Protein AF-A0A4Y8C724-F1 (afdb_monomer_lite)

Structure (mmCIF, N/CA/C/O backbone):
data_AF-A0A4Y8C724-F1
#
_entry.id   AF-A0A4Y8C724-F1
#
loop_
_atom_site.group_PDB
_atom_site.id
_atom_site.type_symbol
_atom_site.label_atom_id
_atom_site.label_alt_id
_atom_site.label_comp_id
_atom_site.label_asym_id
_atom_site.label_entity_id
_atom_site.label_seq_id
_atom_site.pdbx_PDB_ins_code
_atom_site.Cartn_x
_atom_site.Cartn_y
_atom_site.Cartn_z
_atom_site.occupancy
_atom_site.B_iso_or_equiv
_atom_site.auth_seq_id
_atom_site.auth_comp_id
_atom_site.auth_asym_id
_atom_site.auth_atom_id
_atom_site.pdbx_PDB_model_num
ATOM 1 N N . ARG A 1 1 ? 2.438 8.651 4.062 1.00 93.44 1 ARG A N 1
ATOM 2 C CA . ARG A 1 1 ? 2.355 7.353 3.343 1.00 93.44 1 ARG A CA 1
ATOM 3 C C . ARG A 1 1 ? 2.457 7.494 1.818 1.00 93.44 1 ARG A C 1
ATOM 5 O O . ARG A 1 1 ? 3.337 6.867 1.250 1.00 93.44 1 ARG A O 1
ATOM 12 N N . ILE A 1 2 ? 1.661 8.344 1.149 1.00 95.50 2 ILE A N 1
ATOM 13 C CA . ILE A 1 2 ? 1.695 8.498 -0.328 1.00 95.50 2 ILE A CA 1
ATOM 14 C C . ILE A 1 2 ? 3.076 8.881 -0.882 1.00 95.50 2 ILE A C 1
ATOM 16 O O . ILE A 1 2 ? 3.570 8.222 -1.792 1.00 95.50 2 ILE A O 1
ATOM 20 N N . LEU A 1 3 ? 3.741 9.887 -0.302 1.00 95.81 3 LEU A N 1
ATOM 21 C CA . LEU A 1 3 ? 5.096 10.266 -0.725 1.00 95.81 3 LEU A CA 1
ATOM 22 C C . LEU A 1 3 ? 6.073 9.080 -0.645 1.00 95.81 3 LEU A C 1
ATOM 24 O O . LEU A 1 3 ? 6.875 8.866 -1.549 1.00 95.81 3 LEU A O 1
ATOM 28 N N . PHE A 1 4 ? 5.948 8.259 0.399 1.00 95.06 4 PHE A N 1
ATOM 29 C CA . PHE A 1 4 ? 6.757 7.056 0.570 1.00 95.06 4 PHE A CA 1
ATOM 30 C C . PHE A 1 4 ? 6.454 5.997 -0.500 1.00 95.06 4 PHE A C 1
ATOM 32 O O . PHE A 1 4 ? 7.384 5.416 -1.055 1.00 95.06 4 PHE A O 1
ATOM 39 N N . LEU A 1 5 ? 5.179 5.800 -0.868 1.00 95.50 5 LEU A N 1
ATOM 40 C CA . LEU A 1 5 ? 4.820 4.946 -2.008 1.00 95.50 5 LEU A CA 1
ATOM 41 C C . LEU A 1 5 ? 5.498 5.416 -3.294 1.00 95.50 5 LEU A C 1
ATOM 43 O O . LEU A 1 5 ? 6.018 4.594 -4.044 1.00 95.50 5 LEU A O 1
ATOM 47 N N . LYS A 1 6 ? 5.537 6.732 -3.536 1.00 96.25 6 LYS A N 1
ATOM 48 C CA . LYS A 1 6 ? 6.164 7.282 -4.741 1.00 96.25 6 LYS A CA 1
ATOM 49 C C . LYS A 1 6 ? 7.675 7.051 -4.775 1.00 96.25 6 LYS A C 1
ATOM 51 O O . LYS A 1 6 ? 8.225 6.784 -5.846 1.00 96.25 6 LYS A O 1
ATOM 56 N N . LEU A 1 7 ? 8.332 7.099 -3.615 1.00 95.25 7 LEU A N 1
ATOM 57 C CA . LEU A 1 7 ? 9.746 6.747 -3.476 1.00 95.25 7 LEU A CA 1
ATOM 58 C C . LEU A 1 7 ? 9.979 5.251 -3.740 1.00 95.25 7 LEU A C 1
ATOM 60 O O . LEU A 1 7 ? 10.882 4.912 -4.505 1.00 95.25 7 LEU A O 1
ATOM 64 N N . ILE A 1 8 ? 9.145 4.361 -3.184 1.00 94.56 8 ILE A N 1
ATOM 65 C CA . ILE A 1 8 ? 9.220 2.914 -3.459 1.00 94.56 8 ILE A CA 1
ATOM 66 C C . ILE A 1 8 ? 9.030 2.633 -4.947 1.00 94.56 8 ILE A C 1
ATOM 68 O O . ILE A 1 8 ? 9.836 1.920 -5.534 1.00 94.56 8 ILE A O 1
ATOM 72 N N . GLU A 1 9 ? 7.986 3.192 -5.559 1.00 96.69 9 GLU A N 1
ATOM 73 C CA . GLU A 1 9 ? 7.699 3.014 -6.982 1.00 96.69 9 GLU A CA 1
ATOM 74 C C . GLU A 1 9 ? 8.889 3.442 -7.843 1.00 96.69 9 GLU A C 1
ATOM 76 O O . GLU A 1 9 ? 9.335 2.688 -8.705 1.00 96.69 9 GLU A O 1
ATOM 81 N N . SER A 1 10 ? 9.432 4.633 -7.578 1.00 96.62 10 SER A N 1
ATOM 82 C CA . SER A 1 10 ? 10.583 5.161 -8.316 1.00 96.62 10 SER A CA 1
ATOM 83 C C . SER A 1 10 ? 11.795 4.238 -8.204 1.00 96.62 10 SER A C 1
ATOM 85 O O . SER A 1 10 ? 12.458 3.971 -9.204 1.00 96.62 10 SER A O 1
ATOM 87 N N . ASN A 1 11 ? 12.061 3.705 -7.009 1.00 95.31 11 ASN A N 1
ATOM 88 C CA . ASN A 1 11 ? 13.153 2.764 -6.793 1.00 95.31 11 ASN A CA 1
ATOM 89 C C . ASN A 1 11 ? 12.898 1.418 -7.488 1.00 95.31 11 ASN A C 1
ATOM 91 O O . ASN A 1 11 ? 13.791 0.923 -8.168 1.00 95.31 11 ASN A O 1
ATOM 95 N N . LEU A 1 12 ? 11.693 0.849 -7.382 1.00 95.44 12 LEU A N 1
ATOM 96 C CA . LEU A 1 12 ? 11.328 -0.410 -8.044 1.00 95.44 12 LEU A CA 1
ATOM 97 C C . LEU A 1 12 ? 11.514 -0.323 -9.557 1.00 95.44 12 LEU A C 1
ATOM 99 O O . LEU A 1 12 ? 12.157 -1.189 -10.141 1.00 95.44 12 LEU A O 1
ATOM 103 N N . VAL A 1 13 ? 10.998 0.735 -10.179 1.00 96.81 13 VAL A N 1
ATOM 104 C CA . VAL A 1 13 ? 11.151 0.945 -11.622 1.00 96.81 13 VAL A CA 1
ATOM 105 C C . VAL A 1 13 ? 12.626 1.115 -11.982 1.00 96.81 13 VAL A C 1
ATOM 107 O O . VAL A 1 13 ? 13.092 0.489 -12.925 1.00 96.81 13 VAL A O 1
ATOM 110 N N . ARG A 1 14 ? 13.380 1.918 -11.218 1.00 96.94 14 ARG A N 1
ATOM 111 C CA . ARG A 1 14 ? 14.794 2.198 -11.512 1.00 96.94 14 ARG A CA 1
ATOM 112 C C . ARG A 1 14 ? 15.688 0.964 -11.396 1.00 96.94 14 ARG A C 1
ATOM 114 O O . ARG A 1 14 ? 16.567 0.787 -12.226 1.00 96.94 14 ARG A O 1
ATOM 121 N N . PHE A 1 15 ? 15.506 0.143 -10.364 1.00 96.00 15 PHE A N 1
ATOM 122 C CA . PHE A 1 15 ? 16.379 -1.011 -10.116 1.00 96.00 15 PHE A CA 1
ATOM 123 C C . PHE A 1 15 ? 16.095 -2.208 -11.025 1.00 96.00 15 PHE A C 1
ATOM 125 O O . PHE A 1 15 ? 16.990 -3.021 -11.226 1.00 96.00 15 PHE A O 1
ATOM 132 N N . ASN A 1 16 ? 14.879 -2.321 -11.562 1.00 94.94 16 ASN A N 1
ATOM 133 C CA . ASN A 1 16 ? 14.490 -3.432 -12.436 1.00 94.94 16 ASN A CA 1
ATOM 134 C C . ASN A 1 16 ? 14.390 -3.028 -13.916 1.00 94.94 16 ASN A C 1
ATOM 136 O O . ASN A 1 16 ? 14.086 -3.878 -14.744 1.00 94.94 16 ASN A O 1
ATOM 140 N N . ASP A 1 17 ? 14.588 -1.742 -14.229 1.00 96.31 17 ASP A N 1
ATOM 141 C CA . ASP A 1 17 ? 14.363 -1.139 -15.553 1.00 96.31 17 ASP A CA 1
ATOM 142 C C . ASP A 1 17 ? 12.998 -1.505 -16.178 1.00 96.31 17 ASP A C 1
ATOM 144 O O . ASP A 1 17 ? 12.838 -1.636 -17.389 1.00 96.31 17 ASP A O 1
ATOM 148 N N . ASP A 1 18 ? 11.975 -1.676 -15.332 1.00 95.44 18 ASP A N 1
ATOM 149 C CA . ASP A 1 18 ? 10.642 -2.117 -15.745 1.00 95.44 18 ASP A CA 1
ATOM 150 C C . ASP A 1 18 ? 9.570 -1.104 -15.334 1.00 95.44 18 ASP A C 1
ATOM 152 O O . ASP A 1 18 ? 9.221 -0.933 -14.161 1.00 95.44 18 ASP A O 1
ATOM 156 N N . LYS A 1 19 ? 8.992 -0.435 -16.337 1.00 94.19 19 LYS A N 1
ATOM 157 C CA . LYS A 1 19 ? 7.911 0.542 -16.146 1.00 94.19 19 LYS A CA 1
ATOM 158 C C . LYS A 1 19 ? 6.597 -0.100 -15.694 1.00 94.19 19 LYS A C 1
ATOM 160 O O . LYS A 1 19 ? 5.758 0.621 -15.154 1.00 94.19 19 LYS A O 1
ATOM 165 N N . ASN A 1 20 ? 6.408 -1.408 -15.877 1.00 92.25 20 ASN A N 1
ATOM 166 C CA . ASN A 1 20 ? 5.205 -2.121 -15.438 1.00 92.25 20 ASN A CA 1
ATOM 167 C C . ASN A 1 20 ? 5.117 -2.246 -13.911 1.00 92.25 20 ASN A C 1
ATOM 169 O O . ASN A 1 20 ? 4.036 -2.492 -13.380 1.00 92.25 20 ASN A O 1
ATOM 173 N N . LEU A 1 21 ? 6.222 -2.004 -13.195 1.00 94.19 21 LEU A N 1
ATOM 174 C CA . LEU A 1 21 ? 6.254 -1.950 -11.732 1.00 94.19 21 LEU A CA 1
ATOM 175 C C . LEU A 1 21 ? 5.653 -0.661 -11.154 1.00 94.19 21 LEU A C 1
ATOM 177 O O . LEU A 1 21 ? 5.545 -0.538 -9.933 1.00 94.19 21 LEU A O 1
ATOM 181 N N . LYS A 1 22 ? 5.231 0.290 -12.003 1.00 95.88 22 LYS A N 1
ATOM 182 C CA . LYS A 1 22 ? 4.424 1.436 -11.572 1.00 95.88 22 LYS A CA 1
ATOM 183 C C . LYS A 1 22 ? 3.080 0.958 -11.032 1.00 95.88 22 LYS A C 1
ATOM 185 O O . LYS A 1 22 ? 2.247 0.434 -11.770 1.00 95.88 22 LYS A O 1
ATOM 190 N N . PHE A 1 23 ? 2.855 1.185 -9.747 1.00 95.75 23 PHE A N 1
ATOM 191 C CA . PHE A 1 23 ? 1.689 0.690 -9.019 1.00 95.75 23 PHE A CA 1
ATOM 192 C C . PHE A 1 23 ? 0.837 1.805 -8.411 1.00 95.75 23 PHE A C 1
ATOM 194 O O . PHE A 1 23 ? -0.324 1.572 -8.096 1.00 95.75 23 PHE A O 1
ATOM 201 N N . LEU A 1 24 ? 1.373 3.019 -8.270 1.00 96.19 24 LEU A N 1
ATOM 202 C CA . LEU A 1 24 ? 0.662 4.173 -7.730 1.00 96.19 24 LEU A CA 1
ATOM 203 C C . LEU A 1 24 ? -0.094 4.891 -8.855 1.00 96.19 24 LEU A C 1
ATOM 205 O O . LEU A 1 24 ? 0.305 5.954 -9.329 1.00 96.19 24 LEU A O 1
ATOM 209 N N . ASN A 1 25 ? -1.163 4.258 -9.333 1.00 94.56 25 ASN A N 1
ATOM 210 C CA . ASN A 1 25 ? -2.038 4.780 -10.381 1.00 94.56 25 ASN A CA 1
ATOM 211 C C . ASN A 1 25 ? -3.458 4.213 -10.247 1.00 94.56 25 ASN A C 1
ATOM 213 O O . ASN A 1 25 ? -3.645 3.143 -9.672 1.00 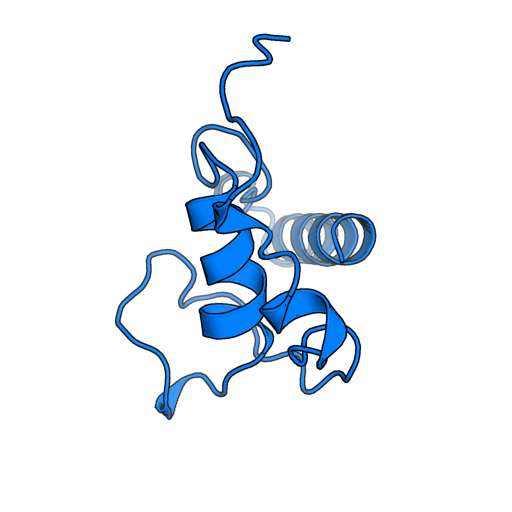94.56 25 ASN A O 1
ATOM 217 N N . PHE A 1 26 ? -4.436 4.885 -10.858 1.00 93.06 26 PHE A N 1
ATOM 218 C CA . PHE A 1 26 ? -5.855 4.514 -10.775 1.00 93.06 26 PHE A CA 1
ATOM 219 C C . PHE A 1 26 ? -6.202 3.146 -11.378 1.00 93.06 26 PHE A C 1
ATOM 221 O O . PHE A 1 26 ? -7.232 2.578 -11.040 1.00 93.06 26 PHE A O 1
ATOM 228 N N . LYS A 1 27 ? -5.354 2.569 -12.241 1.00 93.75 27 LYS A N 1
ATOM 229 C CA . LYS A 1 27 ? -5.576 1.202 -12.741 1.00 93.75 27 LYS A CA 1
ATOM 230 C C . LYS A 1 27 ? -5.309 0.151 -11.656 1.00 93.75 27 LYS A C 1
ATOM 232 O O . LYS A 1 27 ? -5.905 -0.918 -11.692 1.00 93.75 27 LYS A O 1
ATOM 237 N N . LYS A 1 28 ? -4.387 0.432 -10.733 1.00 94.56 28 LYS A N 1
ATOM 238 C CA . LYS A 1 28 ? -3.955 -0.480 -9.661 1.00 94.56 28 LYS A CA 1
ATOM 239 C C . LYS A 1 28 ? -4.587 -0.149 -8.311 1.00 94.56 28 LYS A C 1
ATOM 241 O O . LYS A 1 28 ? -4.867 -1.050 -7.531 1.00 94.56 28 LYS A O 1
ATOM 246 N N . ILE A 1 29 ? -4.804 1.132 -8.042 1.00 95.69 29 ILE A N 1
ATOM 247 C CA . ILE A 1 29 ? -5.405 1.658 -6.817 1.00 95.69 29 ILE A CA 1
ATOM 248 C C . ILE A 1 29 ? -6.586 2.537 -7.256 1.00 95.69 29 ILE A C 1
ATOM 250 O O . ILE A 1 29 ? -6.419 3.751 -7.382 1.00 95.69 29 ILE A O 1
ATOM 254 N N . PRO A 1 30 ? -7.732 1.929 -7.614 1.00 94.06 30 PRO A N 1
ATOM 255 C CA . PRO A 1 30 ? -8.866 2.653 -8.186 1.00 94.06 30 PRO A CA 1
ATOM 256 C C . PRO A 1 30 ? -9.617 3.506 -7.162 1.00 94.06 30 PRO A C 1
ATOM 258 O O . PRO A 1 30 ? -10.252 4.482 -7.547 1.00 94.06 30 PRO A O 1
ATOM 261 N N . ASP A 1 31 ? -9.536 3.153 -5.881 1.00 94.75 31 ASP A N 1
ATOM 262 C CA . ASP A 1 31 ? -10.346 3.728 -4.814 1.00 94.75 31 ASP A CA 1
ATOM 263 C C . ASP A 1 31 ? -9.596 3.762 -3.473 1.00 94.75 31 ASP A C 1
ATOM 265 O O . ASP A 1 31 ? -8.476 3.249 -3.312 1.00 94.75 31 ASP A O 1
ATOM 269 N N . PHE A 1 32 ? -10.226 4.411 -2.494 1.00 95.38 32 PHE A N 1
ATOM 270 C CA . PHE A 1 32 ? -9.700 4.507 -1.140 1.00 95.38 32 PHE A CA 1
ATOM 271 C C . PHE A 1 32 ? -9.679 3.165 -0.396 1.00 95.38 32 PHE A C 1
ATOM 273 O O . PHE A 1 32 ? -8.806 2.969 0.454 1.00 95.38 32 PHE A O 1
ATOM 280 N N . ASP A 1 33 ? -10.547 2.215 -0.752 1.00 94.88 33 ASP A N 1
ATOM 281 C CA . ASP A 1 33 ? -10.525 0.857 -0.199 1.00 94.88 33 ASP A CA 1
ATOM 282 C C . ASP A 1 33 ? -9.225 0.142 -0.564 1.00 94.88 33 ASP A C 1
ATOM 284 O O . ASP A 1 33 ? -8.515 -0.381 0.301 1.00 94.88 33 ASP A O 1
ATOM 288 N N . LYS A 1 34 ? -8.842 0.192 -1.842 1.00 95.75 34 LYS A N 1
ATOM 289 C CA . LYS A 1 34 ? -7.602 -0.409 -2.328 1.00 95.75 34 LYS A CA 1
ATOM 290 C C . LYS A 1 34 ? -6.371 0.290 -1.774 1.00 95.75 34 LYS A C 1
ATOM 292 O O . LYS A 1 34 ? -5.361 -0.361 -1.496 1.00 95.75 34 LYS A O 1
ATOM 297 N N . LEU A 1 35 ? -6.448 1.606 -1.575 1.00 95.69 35 LEU A N 1
ATOM 298 C CA . LEU A 1 35 ? -5.387 2.359 -0.913 1.00 95.69 35 LEU A CA 1
ATOM 299 C C . LEU A 1 35 ? -5.228 1.940 0.559 1.00 95.69 35 LEU A C 1
ATOM 301 O O . LEU A 1 35 ? -4.101 1.769 1.029 1.00 95.69 35 LEU A O 1
ATOM 305 N N . SER A 1 36 ? -6.343 1.740 1.265 1.00 95.00 36 SER A N 1
ATOM 306 C CA . SER A 1 36 ? -6.374 1.257 2.649 1.00 95.00 36 SER A CA 1
ATOM 307 C C . SER A 1 36 ? -5.789 -0.158 2.762 1.00 95.00 36 SER A C 1
ATOM 309 O O . SER A 1 36 ? -4.898 -0.391 3.584 1.00 95.00 36 SER A O 1
ATOM 311 N N . GLU A 1 37 ? -6.186 -1.078 1.869 1.00 94.50 37 GLU A N 1
ATOM 312 C CA . GLU A 1 37 ? -5.609 -2.430 1.762 1.00 94.50 37 GLU A CA 1
ATOM 313 C C . GLU A 1 37 ? -4.085 -2.358 1.581 1.00 94.50 37 GLU A C 1
ATOM 315 O O . GLU A 1 37 ? -3.326 -3.010 2.304 1.00 94.50 37 GLU A O 1
ATOM 320 N N . LEU A 1 38 ? -3.612 -1.524 0.651 1.00 95.38 38 LEU A N 1
ATOM 321 C CA . LEU A 1 38 ? -2.184 -1.374 0.387 1.00 95.38 38 LEU A CA 1
ATOM 322 C C . LEU A 1 38 ? -1.411 -0.899 1.628 1.00 95.38 38 LEU A C 1
ATOM 324 O O . LEU A 1 38 ? -0.310 -1.386 1.891 1.00 95.38 38 LEU A O 1
ATOM 328 N N . PHE A 1 39 ? -1.965 0.028 2.409 1.00 94.94 39 PHE A N 1
ATOM 329 C CA . PHE A 1 39 ? -1.309 0.506 3.625 1.00 94.94 39 PHE A CA 1
ATOM 330 C C . PHE A 1 39 ? -1.262 -0.554 4.722 1.00 94.94 39 PHE A C 1
ATOM 332 O O . PHE A 1 39 ? -0.176 -0.844 5.226 1.00 94.94 39 PHE A O 1
ATOM 339 N N . PHE A 1 40 ? -2.406 -1.133 5.076 1.00 93.56 40 PHE A N 1
ATOM 340 C CA . PHE A 1 40 ? -2.537 -1.896 6.319 1.00 93.56 40 PHE A CA 1
ATOM 341 C C . PHE A 1 40 ? -2.442 -3.410 6.139 1.00 93.56 40 PHE A C 1
ATOM 343 O O . PHE A 1 40 ? -2.019 -4.119 7.049 1.00 93.56 40 PHE A O 1
ATOM 350 N N . GLU A 1 41 ? -2.790 -3.922 4.961 1.00 93.50 41 GLU A N 1
ATOM 351 C CA . GLU A 1 41 ? -2.796 -5.360 4.686 1.00 93.50 41 GLU A CA 1
ATOM 352 C C . GLU A 1 41 ? -1.575 -5.808 3.880 1.00 93.50 41 GLU A C 1
ATOM 354 O O . GLU A 1 41 ? -1.201 -6.980 3.930 1.00 93.50 41 GLU A O 1
ATOM 359 N N . VAL A 1 42 ? -0.916 -4.882 3.177 1.00 94.56 42 VAL A N 1
ATOM 360 C CA . VAL A 1 42 ? 0.300 -5.169 2.407 1.00 94.56 42 VAL A CA 1
ATOM 361 C C . VAL A 1 42 ? 1.527 -4.595 3.107 1.00 94.56 42 VAL A C 1
ATOM 363 O O . VAL A 1 42 ? 2.367 -5.346 3.597 1.00 94.56 42 VAL A O 1
ATOM 366 N N . LEU A 1 43 ? 1.663 -3.273 3.179 1.00 94.69 43 LEU A N 1
ATOM 367 C CA . LEU A 1 43 ? 2.921 -2.644 3.595 1.00 94.69 43 LEU A CA 1
ATOM 368 C C . LEU A 1 43 ? 3.205 -2.748 5.100 1.00 94.69 43 LEU A C 1
ATOM 370 O O . LEU A 1 43 ? 4.376 -2.745 5.488 1.00 94.69 43 LEU A O 1
ATOM 374 N N . ALA A 1 44 ? 2.160 -2.906 5.916 1.00 93.94 44 ALA A N 1
ATOM 375 C CA . ALA A 1 44 ? 2.241 -3.089 7.365 1.00 93.94 44 ALA A CA 1
ATOM 376 C C . ALA A 1 44 ? 2.330 -4.557 7.823 1.00 93.94 44 ALA A C 1
ATOM 378 O O . ALA A 1 44 ? 2.399 -4.806 9.023 1.00 93.94 44 ALA A O 1
ATOM 379 N N . LYS A 1 45 ? 2.334 -5.536 6.905 1.00 93.69 45 LYS A N 1
ATOM 380 C CA . LYS A 1 45 ? 2.368 -6.967 7.255 1.00 93.69 45 LYS A CA 1
ATOM 381 C C . LYS A 1 45 ? 3.522 -7.709 6.602 1.00 93.69 45 LYS A C 1
ATOM 383 O O . LYS A 1 45 ? 3.883 -7.441 5.451 1.00 93.69 45 LYS A O 1
ATOM 388 N N . GLU A 1 46 ? 4.062 -8.691 7.315 1.00 93.75 46 GLU A N 1
ATOM 389 C CA . GLU A 1 46 ? 5.039 -9.640 6.782 1.00 93.75 46 GLU A CA 1
ATOM 390 C C . GLU A 1 46 ? 4.466 -10.450 5.619 1.00 93.75 46 GLU A C 1
ATOM 392 O O . GLU A 1 46 ? 3.300 -10.829 5.628 1.00 93.75 46 GLU A O 1
ATOM 397 N N . LYS A 1 47 ? 5.292 -10.775 4.616 1.00 93.19 47 LYS A N 1
ATOM 398 C CA . LYS A 1 47 ? 4.833 -11.476 3.402 1.00 93.19 47 LYS A CA 1
ATOM 399 C C . LYS A 1 47 ? 4.133 -12.810 3.693 1.00 93.19 47 LYS A C 1
ATOM 401 O O . LYS A 1 47 ? 3.201 -13.157 2.977 1.00 93.19 47 LYS A O 1
ATOM 406 N N . SER A 1 48 ? 4.567 -13.526 4.729 1.00 93.44 48 SER A N 1
ATOM 407 C CA . SER A 1 48 ? 4.017 -14.816 5.168 1.00 93.44 48 SER A CA 1
ATOM 408 C C 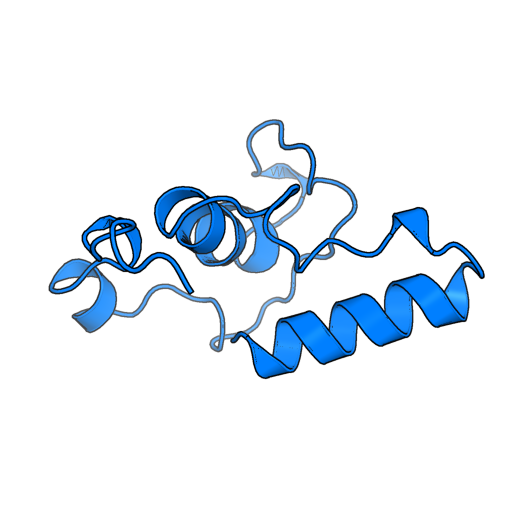. SER A 1 48 ? 2.598 -14.720 5.739 1.00 93.44 48 SER A C 1
ATOM 410 O O . SER A 1 48 ? 1.870 -15.707 5.702 1.00 93.44 48 SER A O 1
ATOM 412 N N . THR A 1 49 ? 2.191 -13.555 6.251 1.00 94.06 49 THR A N 1
ATOM 413 C CA . THR A 1 49 ? 0.889 -13.354 6.914 1.00 94.06 49 THR A CA 1
ATOM 414 C C . THR A 1 49 ? -0.140 -12.663 6.017 1.00 94.06 49 THR A C 1
ATOM 416 O O . THR A 1 49 ? -1.301 -12.506 6.403 1.00 94.06 49 THR A O 1
ATOM 419 N N . ARG A 1 50 ? 0.260 -12.252 4.807 1.00 92.69 50 ARG A N 1
ATOM 420 C CA . ARG A 1 50 ? -0.614 -11.559 3.854 1.00 92.69 50 ARG A CA 1
ATOM 421 C C . ARG A 1 50 ? -1.594 -12.516 3.192 1.00 92.69 50 ARG A C 1
ATOM 423 O O . ARG A 1 50 ? -1.255 -13.634 2.808 1.00 92.69 50 ARG A O 1
ATOM 430 N N . LYS A 1 51 ? -2.799 -12.010 2.934 1.00 89.94 51 LYS A N 1
ATOM 431 C CA . LYS A 1 51 ? -3.708 -12.616 1.957 1.00 89.94 51 LYS A CA 1
ATOM 432 C C . LYS A 1 51 ? -3.122 -12.468 0.548 1.00 89.94 51 LYS A C 1
ATOM 434 O O . LYS A 1 51 ? -2.304 -11.586 0.282 1.00 89.94 51 LYS A O 1
ATOM 439 N N . LYS A 1 52 ? -3.561 -13.322 -0.378 1.00 89.50 52 LYS A N 1
ATOM 440 C CA . LYS A 1 52 ? -3.149 -13.246 -1.785 1.00 89.50 52 LYS A CA 1
ATOM 441 C C . LYS A 1 52 ? -3.587 -11.899 -2.375 1.00 89.50 52 LYS A C 1
ATOM 443 O O . LYS A 1 52 ? -4.773 -11.591 -2.381 1.00 89.50 52 LYS A O 1
ATOM 448 N N . SER A 1 53 ? -2.628 -11.121 -2.868 1.00 89.50 53 SER A N 1
ATOM 449 C CA . SER A 1 53 ? -2.844 -9.785 -3.433 1.00 89.50 53 SER A CA 1
ATOM 450 C C . SER A 1 53 ? -1.934 -9.581 -4.642 1.00 89.50 53 SER A C 1
ATOM 452 O O . SER A 1 53 ? -0.835 -10.139 -4.704 1.00 89.50 53 SER A O 1
ATOM 454 N N . GLU A 1 54 ? -2.363 -8.762 -5.601 1.00 90.50 54 GLU A N 1
ATOM 455 C CA . GLU A 1 54 ? -1.528 -8.369 -6.744 1.00 90.50 54 GLU A CA 1
ATOM 456 C C . GLU A 1 54 ? -0.285 -7.571 -6.319 1.00 90.50 54 GLU A C 1
ATOM 458 O O . GLU A 1 54 ? 0.692 -7.506 -7.058 1.00 90.50 54 GLU A O 1
ATOM 463 N N . PHE A 1 55 ? -0.295 -7.027 -5.100 1.00 93.69 55 PHE A N 1
ATOM 464 C CA . PHE A 1 55 ? 0.813 -6.295 -4.495 1.00 93.69 55 PHE A CA 1
ATOM 465 C C . PHE A 1 55 ? 1.785 -7.184 -3.704 1.00 93.69 55 PHE A C 1
ATOM 467 O O . PHE A 1 55 ? 2.634 -6.673 -2.974 1.00 93.69 55 PHE A O 1
ATOM 474 N N . ALA A 1 56 ? 1.707 -8.514 -3.833 1.00 91.50 56 ALA A N 1
ATOM 475 C CA . ALA A 1 56 ? 2.561 -9.448 -3.087 1.00 91.50 56 ALA A CA 1
ATOM 476 C C . ALA A 1 56 ? 4.073 -9.236 -3.312 1.00 91.50 56 ALA A C 1
ATOM 478 O O . ALA A 1 56 ? 4.885 -9.563 -2.443 1.00 91.50 56 ALA A O 1
ATOM 479 N N . TYR A 1 57 ? 4.456 -8.661 -4.455 1.00 91.00 57 TYR A N 1
ATOM 480 C CA . TYR A 1 57 ? 5.846 -8.326 -4.767 1.00 91.00 57 TYR A CA 1
ATOM 481 C C . TYR A 1 57 ? 6.389 -7.153 -3.930 1.00 91.00 57 TYR A C 1
ATOM 483 O O . TYR A 1 57 ? 7.606 -7.042 -3.765 1.00 91.00 57 TYR A O 1
ATOM 491 N N . LEU A 1 58 ? 5.522 -6.310 -3.354 1.00 93.69 58 LEU A N 1
ATOM 492 C CA . LEU A 1 58 ? 5.936 -5.177 -2.525 1.00 93.69 58 LEU A CA 1
ATOM 493 C C . LEU A 1 58 ? 6.531 -5.638 -1.180 1.00 93.69 58 LEU A C 1
ATOM 495 O O . LEU A 1 58 ? 6.111 -6.657 -0.618 1.00 93.69 58 LEU A O 1
ATOM 499 N N . PRO A 1 59 ? 7.520 -4.909 -0.634 1.00 91.69 59 PRO A N 1
ATOM 500 C CA . PRO A 1 59 ? 8.174 -5.278 0.619 1.00 91.69 59 PRO A CA 1
ATOM 501 C C . PRO A 1 59 ? 7.254 -5.108 1.836 1.00 91.69 59 PRO A C 1
ATOM 503 O O . PRO A 1 59 ? 6.216 -4.450 1.776 1.00 91.69 59 PRO A O 1
ATOM 506 N N . TYR A 1 60 ? 7.627 -5.730 2.954 1.00 92.44 60 TYR A N 1
ATOM 507 C CA . TYR A 1 60 ? 7.142 -5.336 4.279 1.00 92.44 60 TYR A CA 1
ATOM 508 C C . TYR A 1 60 ? 8.036 -4.202 4.774 1.00 92.44 60 TYR A C 1
ATOM 510 O O . TYR A 1 60 ? 9.254 -4.303 4.639 1.00 92.44 60 TYR A O 1
ATOM 518 N N . LEU A 1 61 ? 7.453 -3.119 5.287 1.00 88.00 61 LEU A N 1
ATOM 519 C CA . LEU A 1 61 ? 8.220 -1.920 5.625 1.00 88.00 61 LEU A CA 1
ATOM 520 C C . LEU A 1 61 ? 8.611 -1.817 7.098 1.00 88.00 61 LEU A C 1
ATOM 522 O O . LEU A 1 61 ? 9.401 -0.932 7.412 1.00 88.00 61 LEU A O 1
ATOM 526 N N . ASN A 1 62 ? 8.077 -2.687 7.970 1.00 80.31 62 ASN A N 1
ATOM 527 C CA . ASN A 1 62 ? 8.315 -2.694 9.422 1.00 80.31 62 ASN A CA 1
ATOM 528 C C . ASN A 1 62 ? 8.424 -1.282 10.019 1.00 80.31 62 ASN A C 1
ATOM 530 O O . ASN A 1 62 ? 9.397 -0.935 10.685 1.00 80.31 62 ASN A O 1
ATOM 534 N N . SER A 1 63 ? 7.470 -0.427 9.652 1.00 85.31 63 SER A N 1
ATOM 535 C CA . SER A 1 63 ? 7.531 1.004 9.907 1.00 85.31 63 SER A CA 1
ATOM 536 C C . SER A 1 63 ? 6.238 1.447 10.559 1.00 85.31 63 SER A C 1
ATOM 538 O O . SER A 1 63 ? 5.161 1.252 9.987 1.00 85.31 63 SER A O 1
ATOM 540 N N . SER A 1 64 ? 6.370 2.155 11.682 1.00 87.56 64 SER A N 1
ATOM 541 C CA . SER A 1 64 ? 5.266 2.839 12.364 1.00 87.56 64 SER A CA 1
ATOM 542 C C . SER A 1 64 ? 4.499 3.790 11.443 1.00 87.56 64 SER A C 1
ATOM 544 O O . SER A 1 64 ? 3.338 4.104 11.692 1.00 87.56 64 SER A O 1
ATOM 546 N N . LEU A 1 65 ? 5.108 4.203 10.321 1.00 91.12 65 LEU A N 1
ATOM 547 C CA . LEU A 1 65 ? 4.430 4.966 9.285 1.00 91.12 65 LEU A CA 1
ATOM 548 C C . LEU A 1 65 ? 3.222 4.223 8.712 1.00 91.12 65 LEU A C 1
ATOM 550 O O . LEU A 1 65 ? 2.304 4.908 8.288 1.00 91.12 65 LEU A O 1
ATOM 554 N N . PHE A 1 66 ? 3.207 2.888 8.660 1.00 92.88 66 PHE A N 1
ATOM 555 C CA . PHE A 1 66 ? 2.123 2.076 8.080 1.00 92.88 66 PHE A CA 1
ATOM 556 C C . PHE A 1 66 ? 1.318 1.285 9.113 1.00 92.88 66 PHE A C 1
ATOM 558 O O . PHE A 1 66 ? 0.286 0.717 8.765 1.00 92.88 66 PHE A O 1
ATOM 565 N N . GLU A 1 67 ? 1.734 1.288 10.376 1.00 90.44 67 GLU A N 1
ATOM 566 C CA . GLU A 1 67 ? 0.920 0.752 11.464 1.00 90.44 67 GLU A CA 1
ATOM 567 C C . GLU A 1 67 ? -0.380 1.554 11.600 1.00 90.44 67 GLU A C 1
ATOM 569 O O . GLU A 1 67 ? -0.379 2.786 11.497 1.00 90.44 67 GLU A O 1
ATOM 574 N N . LYS A 1 68 ? -1.500 0.846 11.800 1.00 89.50 68 LYS A N 1
ATOM 575 C CA . LYS A 1 68 ? -2.814 1.473 11.979 1.00 89.50 68 LYS A CA 1
ATOM 576 C C . LYS A 1 68 ? -2.872 2.131 13.354 1.00 89.50 68 LYS A C 1
ATOM 578 O O . LYS A 1 68 ? -2.735 1.458 14.372 1.00 89.50 68 LYS A O 1
ATOM 583 N N . GLN A 1 69 ? -3.080 3.443 13.380 1.00 90.12 69 GLN A N 1
ATOM 584 C CA . GLN A 1 69 ? -3.211 4.209 14.618 1.00 90.12 69 GLN A CA 1
ATOM 585 C C . GLN A 1 69 ? -4.666 4.247 15.090 1.00 90.12 69 GLN A C 1
ATOM 587 O O . GLN A 1 69 ? -5.592 4.128 14.291 1.00 90.12 69 GLN A O 1
ATOM 592 N N . SER A 1 70 ? -4.889 4.490 16.384 1.00 90.38 70 SER A N 1
ATOM 593 C CA . SER A 1 70 ? -6.237 4.513 16.970 1.00 90.38 70 SER A CA 1
ATOM 594 C C . SER A 1 70 ? -7.192 5.483 16.267 1.00 90.38 70 SER A C 1
ATOM 596 O O . SER A 1 70 ? -8.353 5.145 16.063 1.00 90.38 70 SER A O 1
ATOM 598 N N . ILE A 1 71 ? -6.708 6.654 15.838 1.00 89.56 71 ILE A N 1
ATOM 599 C CA . ILE A 1 71 ? -7.520 7.643 15.110 1.00 89.56 71 ILE A CA 1
ATOM 600 C C . ILE A 1 71 ? -8.005 7.126 13.745 1.00 89.56 71 ILE A C 1
ATOM 602 O O . ILE A 1 71 ? -9.096 7.475 13.304 1.00 89.56 71 ILE A O 1
ATOM 606 N N . GLU A 1 72 ? -7.239 6.234 13.114 1.00 87.69 72 GLU A N 1
ATOM 607 C CA . GLU A 1 72 ? -7.571 5.612 11.825 1.00 87.69 72 GLU A CA 1
ATOM 608 C C . GLU A 1 72 ? -8.611 4.490 11.967 1.00 87.69 72 GLU A C 1
ATOM 610 O O . GLU A 1 72 ? -9.057 3.941 10.964 1.00 87.69 72 GLU A O 1
ATOM 615 N N . ASN A 1 73 ? -8.997 4.134 13.200 1.00 85.62 73 ASN A N 1
ATOM 616 C CA . ASN A 1 73 ? -10.178 3.308 13.473 1.00 85.62 73 ASN A CA 1
ATOM 617 C C . ASN A 1 73 ? -11.446 4.157 13.653 1.00 85.62 73 ASN A C 1
ATOM 619 O O . ASN A 1 73 ? -12.547 3.643 13.489 1.00 85.62 73 ASN A O 1
ATOM 623 N N . THR A 1 74 ? -11.306 5.442 13.992 1.00 88.56 74 THR A N 1
ATOM 624 C CA . THR A 1 74 ? -12.434 6.382 14.087 1.00 88.56 74 THR A CA 1
ATOM 625 C C . THR A 1 74 ? -12.800 6.943 12.714 1.00 88.56 74 THR A C 1
ATOM 627 O O . THR A 1 74 ? -13.974 7.130 12.409 1.00 88.56 74 THR A O 1
ATOM 630 N N . LEU A 1 75 ? -11.788 7.216 11.887 1.00 87.94 75 LEU A N 1
ATOM 631 C CA . LEU A 1 75 ? -11.915 7.730 10.526 1.00 87.94 75 LEU A CA 1
ATOM 632 C C . LEU A 1 75 ? -11.094 6.840 9.595 1.00 87.94 75 LEU A C 1
ATOM 634 O O . LEU A 1 75 ? -9.882 7.015 9.451 1.00 87.94 75 LEU A O 1
ATOM 638 N N . GLU A 1 76 ? -11.759 5.855 8.999 1.00 91.31 76 GLU A N 1
ATOM 639 C CA . GLU A 1 76 ? -11.104 4.924 8.088 1.00 91.31 76 GLU A CA 1
ATOM 640 C C . GLU A 1 76 ? -10.893 5.548 6.706 1.00 91.31 76 GLU A C 1
ATOM 642 O O . GLU A 1 76 ? -11.747 6.259 6.190 1.00 91.31 76 GLU A O 1
ATOM 647 N N . ILE A 1 77 ? -9.768 5.240 6.060 1.00 91.00 77 ILE A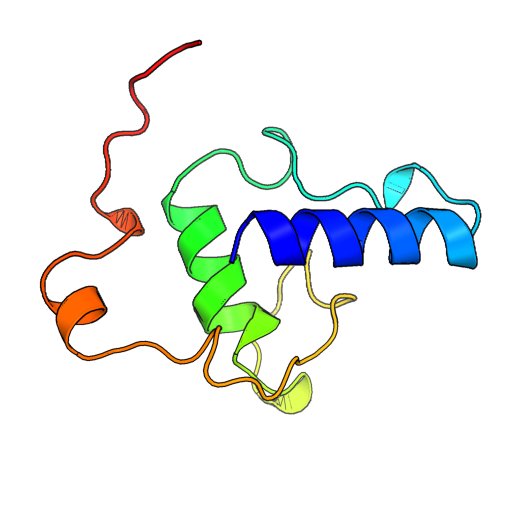 N 1
ATOM 648 C CA . ILE A 1 77 ? -9.495 5.707 4.691 1.00 91.00 77 ILE A CA 1
ATOM 649 C C . ILE A 1 77 ? -10.551 5.164 3.718 1.00 91.00 77 ILE A C 1
ATOM 651 O O . ILE A 1 77 ? -11.012 5.894 2.850 1.00 91.00 77 ILE A O 1
ATOM 655 N N . SER A 1 78 ? -10.978 3.917 3.911 1.00 90.88 78 SER A N 1
ATOM 656 C CA . SER A 1 78 ? -12.039 3.239 3.154 1.00 90.88 78 SER A CA 1
ATOM 657 C C . SER A 1 78 ? -13.393 3.959 3.182 1.00 90.88 78 SER A C 1
ATOM 659 O O . SER A 1 78 ? -14.208 3.755 2.292 1.00 90.88 78 SER A O 1
ATOM 661 N N . SER A 1 79 ? -13.659 4.824 4.170 1.00 90.44 79 SER A N 1
ATOM 662 C CA . SER A 1 79 ? -14.930 5.560 4.247 1.00 90.44 79 SER A CA 1
ATOM 663 C C . SER A 1 79 ? -14.941 6.873 3.455 1.00 90.44 79 SER A C 1
ATOM 665 O O . SER A 1 79 ? -15.970 7.549 3.396 1.00 90.44 79 SER A O 1
ATOM 667 N N . LEU A 1 80 ? -13.8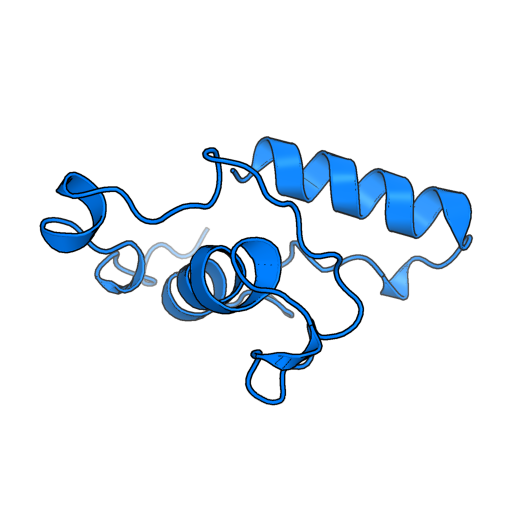15 7.255 2.843 1.00 91.19 80 LEU A N 1
ATOM 668 C CA . LEU A 1 80 ? -13.714 8.456 2.017 1.00 91.19 80 LEU A CA 1
ATOM 669 C C . LEU A 1 80 ? -14.447 8.268 0.675 1.00 91.19 80 LEU A C 1
ATOM 671 O O . LEU A 1 80 ? -14.406 7.200 0.070 1.00 91.19 80 LEU A O 1
ATOM 675 N N . SER A 1 81 ? -15.106 9.325 0.184 1.00 89.94 81 SER A N 1
ATOM 676 C CA . SER A 1 81 ? -15.857 9.275 -1.083 1.00 89.94 81 SER A CA 1
ATOM 677 C C . SER A 1 81 ? -14.925 9.167 -2.291 1.00 89.94 81 SER A C 1
ATOM 679 O O . SER A 1 81 ? -14.021 9.984 -2.467 1.00 89.94 81 SER A O 1
ATOM 681 N N . ASN A 1 82 ? -15.215 8.206 -3.169 1.00 90.31 82 ASN A N 1
ATOM 682 C CA . ASN A 1 82 ? -14.538 8.015 -4.454 1.00 90.31 82 ASN A CA 1
ATOM 683 C C . ASN A 1 82 ? -15.103 8.918 -5.576 1.00 90.31 82 ASN A C 1
ATOM 685 O O . ASN A 1 82 ? -14.641 8.847 -6.713 1.00 90.31 82 ASN A O 1
ATOM 689 N N . ASP A 1 83 ? -16.111 9.751 -5.287 1.00 83.19 83 ASP A N 1
ATOM 690 C CA . ASP A 1 83 ? -16.923 10.441 -6.305 1.00 83.19 83 ASP A CA 1
ATOM 691 C C . ASP A 1 83 ? -16.270 11.714 -6.866 1.00 83.19 83 ASP A C 1
ATOM 693 O O . ASP A 1 83 ? -16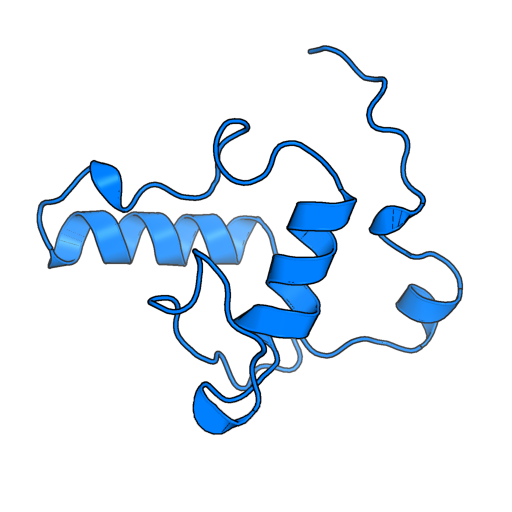.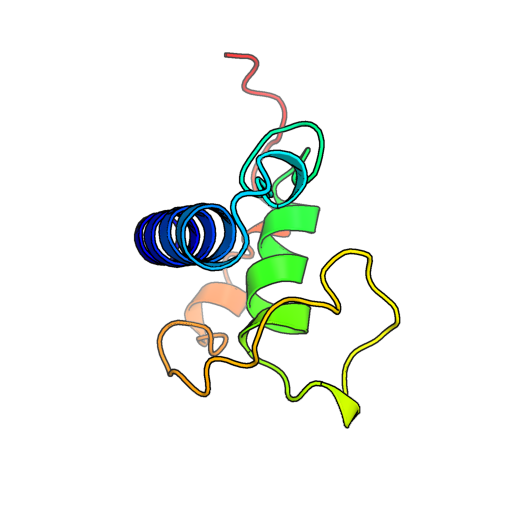766 12.306 -7.830 1.00 83.19 83 ASP A O 1
ATOM 697 N N . LEU A 1 84 ? -15.135 12.129 -6.296 1.00 72.00 84 LEU A N 1
ATOM 698 C CA . LEU A 1 84 ? -14.286 13.188 -6.836 1.00 72.00 84 LEU A CA 1
ATOM 699 C C . LEU A 1 84 ? -13.610 12.703 -8.126 1.00 72.00 84 LEU A C 1
ATOM 701 O O . LEU A 1 84 ? -12.475 12.228 -8.131 1.00 72.00 84 LEU A O 1
ATOM 705 N N . LYS A 1 85 ? -14.327 12.843 -9.244 1.00 58.78 85 LYS A N 1
ATOM 706 C CA . LYS A 1 85 ? -13.757 12.727 -10.588 1.00 58.78 85 LYS A CA 1
ATOM 707 C C . LYS A 1 85 ? -12.883 13.956 -10.852 1.00 58.78 85 LYS A C 1
ATOM 709 O O . LYS A 1 85 ? -13.401 15.069 -10.911 1.00 58.78 85 LYS A O 1
ATOM 714 N N . LEU A 1 86 ? -11.572 13.732 -10.948 1.00 57.56 86 LEU A N 1
ATOM 715 C CA . LEU A 1 86 ? -10.577 14.716 -11.392 1.00 57.56 86 LEU A CA 1
ATOM 716 C C . LEU A 1 86 ? -10.688 14.991 -12.894 1.00 57.56 86 LEU A C 1
ATOM 718 O O . LEU A 1 86 ? -10.983 14.030 -13.644 1.00 57.56 86 LEU A O 1
#

Sequence (86 aa):
RILFLKLIESNLVRFNDDKNLKFLNFKKIPDFDKLSELFFEVLAKEKSTRKKSEFAYLPYLNSSLFEKQSIENTLEISSLSNDLKL

pLDDT: mean 91.73, std 6.47, range [57.56, 96.94]

Radius of gyration: 13.36 Å; chains: 1; bounding box: 33×30×33 Å

Foldseek 3Di:
DVVVVVVQQVCVCVVVVDPVSNQPDCVNQVALVSVLCCLAQNQCDQLVPHDDDPCSVPHHPVDPVRHQDPVCVVPPSRPDDSPPDD

Secondary structure (DSSP, 8-state):
-HHHHHHHHHHHHHHHT-GGG--SSTTT--SHHHHHHIIIIIITS-GGGPPS-TTTTSPP---TTTSPPTHHHHS-GGGS------